Protein AF-A0A743Z937-F1 (afdb_monomer_lite)

Sequence (87 aa):
TKESTEEERRVAFLRMGIDINAWLVSSSLQNADQTRDTGKTSDNIAALWSYEALGKGADMVLSLSGMTPPDSDSEEEGVEADSPEKP

Organism: Salmonella enterica (NCBI:txid28901)

Radius of gyration: 18.05 Å; chains: 1; bounding box: 49×42×38 Å

Foldseek 3Di:
DVVVVVVVVVVVVLLVLLLVLLLLLLVLVCVVPVVDDSVVSSVCCSVPPDSVRSVVSSQVSCVVV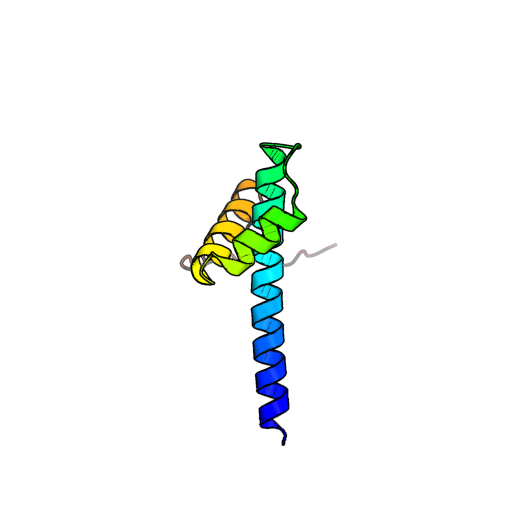VNHPPPPDPPDDDDDPDDDDDD

pLDDT: mean 82.93, std 18.79, range [41.72, 97.94]

Secondary structure (DSSP, 8-state):
--HHHHHHHHHHHHHHHHHHHHHHHHHHHHHH-TTS-HHHHHHHHHHHS-HHHHHHHHHHHHHHTT-PPTTSS--S-----------

Structure (mmCIF, N/CA/C/O backbone):
data_AF-A0A743Z937-F1
#
_entry.id   AF-A0A743Z937-F1
#
loop_
_atom_site.group_PDB
_atom_site.id
_atom_site.type_symbol
_atom_site.label_atom_id
_atom_site.label_alt_id
_atom_site.label_comp_id
_atom_site.label_asym_id
_atom_site.label_entity_id
_atom_site.label_seq_id
_atom_site.pdbx_PDB_ins_code
_atom_site.Cartn_x
_atom_site.Cartn_y
_atom_site.Cartn_z
_atom_site.occupancy
_atom_site.B_iso_or_equiv
_atom_site.auth_seq_id
_atom_site.auth_comp_id
_atom_site.auth_asym_id
_atom_site.auth_atom_id
_atom_site.pdbx_PDB_model_num
ATOM 1 N N . THR A 1 1 ? 19.781 -2.855 -25.593 1.00 57.84 1 THR A N 1
ATOM 2 C CA . THR A 1 1 ? 18.614 -1.938 -25.587 1.00 57.84 1 THR A CA 1
ATOM 3 C C . THR A 1 1 ? 17.274 -2.606 -25.292 1.00 57.84 1 THR A C 1
ATOM 5 O O . THR A 1 1 ? 16.380 -1.881 -24.896 1.00 57.84 1 THR A O 1
ATOM 8 N N . LYS A 1 2 ? 17.099 -3.936 -25.435 1.00 61.16 2 LYS A N 1
ATOM 9 C CA . LYS A 1 2 ? 15.861 -4.639 -25.018 1.00 61.16 2 LYS A CA 1
ATOM 10 C C . LYS A 1 2 ? 15.789 -4.969 -23.515 1.00 61.16 2 LYS A C 1
ATOM 12 O O . LYS A 1 2 ? 14.701 -4.912 -22.964 1.00 61.16 2 LYS A O 1
ATOM 17 N N . GLU A 1 3 ? 16.920 -5.262 -22.866 1.00 60.09 3 GLU A N 1
ATOM 18 C CA . GLU A 1 3 ? 16.965 -5.588 -21.424 1.00 60.09 3 GLU A CA 1
ATOM 19 C C . GLU A 1 3 ? 16.537 -4.425 -20.518 1.00 60.09 3 GLU A C 1
ATOM 21 O O . GLU A 1 3 ? 15.724 -4.636 -19.627 1.00 60.09 3 GLU A O 1
ATOM 26 N N . SER A 1 4 ? 16.980 -3.191 -20.805 1.00 66.31 4 SER A N 1
ATOM 27 C CA . SER A 1 4 ? 16.592 -1.991 -20.031 1.00 66.31 4 SER A CA 1
ATOM 28 C C . SER A 1 4 ? 15.072 -1.857 -19.897 1.00 66.31 4 SER A C 1
ATOM 30 O O . SER A 1 4 ? 14.553 -1.554 -18.831 1.00 66.31 4 SER A O 1
ATOM 32 N N . THR A 1 5 ? 14.333 -2.164 -20.967 1.00 86.81 5 THR A N 1
ATOM 33 C CA . THR A 1 5 ? 12.869 -2.045 -20.986 1.00 86.81 5 THR A CA 1
ATOM 34 C C . THR A 1 5 ? 12.171 -3.159 -20.206 1.00 86.81 5 THR A C 1
ATOM 36 O O . THR A 1 5 ? 11.029 -2.994 -19.782 1.00 86.81 5 THR A O 1
ATOM 39 N N . GLU A 1 6 ? 12.808 -4.319 -20.052 1.00 90.06 6 GLU A N 1
ATOM 40 C CA . GLU A 1 6 ? 12.272 -5.420 -19.254 1.00 90.06 6 GLU A CA 1
ATOM 41 C C . GLU A 1 6 ? 12.489 -5.168 -17.761 1.00 90.06 6 GLU A C 1
ATOM 43 O O . GLU A 1 6 ? 11.566 -5.347 -16.967 1.00 90.06 6 GLU A O 1
ATOM 48 N N . GLU A 1 7 ? 13.671 -4.687 -17.382 1.00 91.56 7 GLU A N 1
ATOM 49 C CA . GLU A 1 7 ? 13.977 -4.286 -16.008 1.00 91.56 7 GLU A CA 1
ATOM 50 C C . GLU A 1 7 ? 13.056 -3.157 -15.537 1.00 91.56 7 GLU A C 1
ATOM 52 O O . GLU A 1 7 ? 12.462 -3.255 -14.465 1.00 91.56 7 GLU A O 1
ATOM 57 N N . GLU A 1 8 ? 12.834 -2.139 -16.370 1.00 92.19 8 GLU A N 1
ATOM 58 C CA . GLU A 1 8 ? 11.881 -1.057 -16.097 1.00 92.19 8 GLU A CA 1
ATOM 59 C C . GLU A 1 8 ? 10.463 -1.585 -15.833 1.00 92.19 8 GLU A C 1
ATOM 61 O O . GLU A 1 8 ? 9.798 -1.147 -14.893 1.00 92.19 8 GLU A O 1
ATOM 66 N N . ARG A 1 9 ? 10.001 -2.571 -16.615 1.00 93.06 9 ARG A N 1
ATOM 67 C CA . ARG A 1 9 ? 8.692 -3.208 -16.395 1.00 93.06 9 ARG A CA 1
ATOM 68 C C . ARG A 1 9 ? 8.649 -3.991 -15.093 1.00 93.06 9 ARG A C 1
ATOM 70 O O . ARG A 1 9 ? 7.646 -3.924 -14.391 1.00 93.06 9 ARG A O 1
ATOM 77 N N . ARG A 1 10 ? 9.716 -4.723 -14.763 1.00 93.50 10 ARG A N 1
ATOM 78 C CA . AR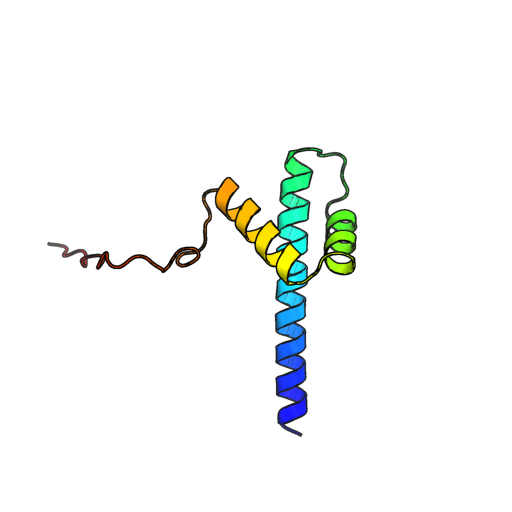G A 1 10 ? 9.815 -5.473 -13.501 1.00 93.50 10 ARG A CA 1
ATOM 79 C C . ARG A 1 10 ? 9.765 -4.524 -12.307 1.00 93.50 10 ARG A C 1
ATOM 81 O O . ARG A 1 10 ? 9.008 -4.767 -11.373 1.00 93.50 10 ARG A O 1
ATOM 88 N N . VAL A 1 11 ? 10.502 -3.417 -12.364 1.00 93.56 11 VAL A N 1
ATOM 89 C CA . VAL A 1 11 ? 10.481 -2.377 -11.326 1.00 93.56 11 VAL A CA 1
ATOM 90 C C . VAL A 1 11 ? 9.093 -1.748 -11.207 1.00 93.56 11 VAL A C 1
ATOM 92 O O . VAL A 1 11 ? 8.585 -1.613 -10.096 1.00 93.56 11 VAL A O 1
ATOM 95 N N . ALA A 1 12 ? 8.448 -1.415 -12.327 1.00 94.19 12 ALA A N 1
ATOM 96 C CA . ALA A 1 12 ? 7.092 -0.869 -12.323 1.00 94.19 12 ALA A CA 1
ATOM 97 C C . ALA A 1 12 ? 6.075 -1.849 -11.716 1.00 94.19 12 ALA A C 1
ATOM 99 O O . ALA A 1 12 ? 5.224 -1.442 -10.929 1.00 94.19 12 ALA A O 1
ATOM 100 N N . PHE A 1 13 ? 6.195 -3.141 -12.026 1.00 92.69 13 PHE A N 1
ATOM 101 C CA . PHE A 1 13 ? 5.330 -4.180 -11.471 1.00 92.69 13 PHE A CA 1
ATOM 102 C C . PHE A 1 13 ? 5.518 -4.337 -9.957 1.00 92.69 13 PHE A C 1
ATOM 104 O O . PHE A 1 13 ? 4.543 -4.367 -9.210 1.00 92.69 13 PHE A O 1
ATOM 111 N N . LEU A 1 14 ? 6.768 -4.364 -9.484 1.00 94.06 14 LEU A N 1
ATOM 112 C CA . LEU A 1 14 ? 7.069 -4.402 -8.051 1.00 94.06 14 LEU A CA 1
ATOM 113 C C . LEU A 1 14 ? 6.524 -3.169 -7.329 1.00 94.06 14 LEU A C 1
ATOM 115 O O . LEU A 1 14 ? 5.944 -3.294 -6.251 1.00 94.06 14 LEU A O 1
ATOM 119 N N . ARG A 1 15 ? 6.669 -1.986 -7.934 1.00 95.38 15 ARG A N 1
ATOM 120 C CA . ARG A 1 15 ? 6.141 -0.746 -7.368 1.00 95.38 15 ARG A CA 1
ATOM 121 C C . ARG A 1 15 ? 4.620 -0.778 -7.266 1.00 95.38 15 ARG A C 1
ATOM 123 O O . ARG A 1 15 ? 4.085 -0.455 -6.214 1.00 95.38 15 ARG A O 1
ATOM 130 N N . MET A 1 16 ? 3.952 -1.245 -8.315 1.00 96.25 16 MET A N 1
ATOM 131 C CA . MET A 1 16 ? 2.504 -1.419 -8.322 1.00 96.25 16 MET A CA 1
ATOM 132 C C . MET A 1 16 ? 2.044 -2.372 -7.208 1.00 96.25 16 MET A C 1
ATOM 134 O O . MET A 1 16 ? 1.083 -2.061 -6.513 1.00 96.25 16 MET A O 1
ATOM 138 N N . GLY A 1 17 ? 2.750 -3.484 -6.977 1.00 95.56 17 GLY A N 1
ATOM 139 C CA . GLY A 1 17 ? 2.449 -4.395 -5.866 1.00 95.56 17 GLY A CA 1
ATOM 140 C C . GLY A 1 17 ? 2.606 -3.747 -4.485 1.00 95.56 17 GLY A C 1
ATOM 141 O O . GLY A 1 17 ? 1.758 -3.939 -3.616 1.00 95.56 17 GLY A O 1
ATOM 142 N N . ILE A 1 18 ? 3.650 -2.935 -4.291 1.00 97.75 18 ILE A N 1
ATOM 143 C CA . ILE A 1 18 ? 3.852 -2.163 -3.052 1.00 97.75 18 ILE A CA 1
ATOM 144 C C . ILE A 1 18 ? 2.693 -1.192 -2.827 1.00 97.75 18 ILE A C 1
ATOM 146 O O . ILE A 1 18 ? 2.112 -1.176 -1.741 1.00 97.75 18 ILE A O 1
ATOM 150 N N . ASP A 1 19 ? 2.348 -0.410 -3.851 1.00 97.31 19 ASP A N 1
ATOM 151 C CA . ASP A 1 19 ? 1.322 0.627 -3.754 1.00 97.31 19 ASP A CA 1
ATOM 152 C C . ASP A 1 19 ? -0.066 0.007 -3.481 1.00 97.31 19 ASP A C 1
ATOM 154 O O . ASP A 1 19 ? -0.803 0.499 -2.625 1.00 97.31 19 ASP A O 1
ATOM 158 N N . ILE A 1 20 ? -0.398 -1.118 -4.131 1.00 96.69 20 ILE A N 1
ATOM 159 C CA . ILE A 1 20 ? -1.653 -1.858 -3.903 1.00 96.69 20 ILE A CA 1
ATOM 160 C C . ILE A 1 20 ? -1.725 -2.399 -2.472 1.00 96.69 20 ILE A C 1
ATOM 162 O O . ILE A 1 20 ? -2.716 -2.166 -1.776 1.00 96.69 20 ILE A O 1
ATOM 166 N N . ASN A 1 21 ? -0.684 -3.099 -2.013 1.00 97.38 21 ASN A N 1
ATOM 167 C CA . ASN A 1 21 ? -0.689 -3.722 -0.690 1.00 97.38 21 ASN A CA 1
ATOM 168 C C . ASN A 1 21 ? -0.742 -2.668 0.424 1.00 97.38 21 ASN A C 1
ATOM 170 O O . ASN A 1 21 ? -1.489 -2.821 1.392 1.00 97.38 21 ASN A O 1
ATOM 174 N N . ALA A 1 22 ? -0.005 -1.565 0.274 1.00 97.94 22 ALA A N 1
ATOM 175 C CA . ALA A 1 22 ? -0.030 -0.460 1.227 1.00 97.94 22 ALA A CA 1
ATOM 176 C C . ALA A 1 22 ? -1.409 0.214 1.291 1.00 97.94 22 ALA A C 1
ATOM 178 O O . ALA A 1 22 ? -1.918 0.476 2.387 1.00 97.94 22 ALA A O 1
ATOM 179 N N . TRP A 1 23 ? -2.040 0.437 0.135 1.00 96.81 23 TRP A N 1
ATOM 180 C CA . TRP A 1 23 ? -3.381 1.011 0.062 1.00 96.81 23 TRP A CA 1
ATOM 181 C C . TRP A 1 23 ? -4.424 0.107 0.721 1.00 96.81 23 TRP A C 1
ATOM 183 O O . TRP A 1 23 ? -5.272 0.594 1.475 1.00 96.81 23 TRP A O 1
ATOM 193 N N . LEU A 1 24 ? -4.340 -1.205 0.490 1.00 96.12 24 LEU A N 1
ATOM 194 C CA . LEU A 1 24 ? -5.267 -2.180 1.058 1.00 96.12 24 LEU A CA 1
ATOM 195 C C . LEU A 1 24 ? -5.181 -2.216 2.591 1.00 96.12 24 LEU A C 1
ATOM 197 O O . LEU A 1 24 ? -6.201 -2.088 3.273 1.00 96.12 24 LEU A O 1
ATOM 201 N N . VAL A 1 25 ? -3.966 -2.312 3.143 1.00 96.12 25 VAL A N 1
ATOM 202 C CA . VAL A 1 25 ? -3.741 -2.288 4.600 1.00 96.12 25 VAL A CA 1
ATOM 203 C C . VAL A 1 25 ? -4.213 -0.966 5.201 1.00 96.12 25 VAL A C 1
ATOM 205 O O . VAL A 1 25 ? -4.933 -0.961 6.200 1.00 96.12 25 VAL A O 1
ATOM 208 N N . SER A 1 26 ? -3.867 0.159 4.575 1.00 96.31 26 SER A N 1
ATOM 209 C CA . SER A 1 26 ? -4.301 1.489 5.012 1.00 96.31 26 SER A CA 1
ATOM 210 C C . SER A 1 26 ? -5.829 1.614 5.060 1.00 96.31 26 SER A C 1
ATOM 212 O O . SER A 1 26 ? -6.390 2.070 6.059 1.00 96.31 26 SER A O 1
ATOM 214 N N . SER A 1 27 ? -6.515 1.136 4.022 1.00 94.38 27 SER A N 1
ATOM 215 C CA . SER A 1 27 ? -7.977 1.184 3.926 1.00 94.38 27 SER A CA 1
ATOM 216 C C . SER A 1 27 ? -8.651 0.297 4.977 1.00 94.38 27 SER A C 1
ATOM 218 O O . SER A 1 27 ? -9.624 0.713 5.604 1.00 94.38 27 SER A O 1
ATOM 220 N N . SER A 1 28 ? -8.095 -0.884 5.263 1.00 94.38 28 SER A N 1
ATOM 221 C CA . SER A 1 28 ? -8.581 -1.725 6.363 1.00 94.38 28 SER A CA 1
ATOM 222 C C . SER A 1 28 ? -8.423 -1.050 7.728 1.00 94.38 28 SER A C 1
ATOM 224 O O . SER A 1 28 ? -9.286 -1.208 8.589 1.00 94.38 28 SER A O 1
ATOM 226 N N . LEU A 1 29 ? -7.343 -0.293 7.949 1.00 92.12 29 LEU A N 1
ATOM 227 C CA . LEU A 1 29 ? -7.133 0.451 9.197 1.00 92.12 29 LEU A CA 1
ATOM 228 C C . LEU A 1 29 ? -8.101 1.632 9.342 1.00 92.12 29 LEU A C 1
ATOM 230 O O . LEU A 1 29 ? -8.477 1.971 10.464 1.00 92.12 29 LEU A O 1
ATOM 234 N N . GLN A 1 30 ? -8.537 2.236 8.235 1.00 91.69 30 GLN A N 1
ATOM 235 C CA . GLN A 1 30 ? -9.541 3.301 8.255 1.00 91.69 30 GLN A CA 1
ATOM 236 C C . GLN A 1 30 ? -10.902 2.807 8.769 1.00 91.69 30 GLN A C 1
ATOM 238 O O . GLN A 1 30 ? -11.616 3.561 9.428 1.00 91.69 30 GLN A O 1
ATOM 243 N N . ASN A 1 31 ? -11.251 1.535 8.545 1.00 85.56 31 ASN A N 1
ATOM 244 C CA . ASN A 1 31 ? -12.471 0.956 9.120 1.00 85.56 31 ASN A CA 1
ATOM 245 C C . ASN A 1 31 ? -12.461 0.976 10.658 1.00 85.56 31 ASN A C 1
ATOM 247 O O . ASN A 1 31 ? -13.522 1.074 11.270 1.00 85.56 31 ASN A O 1
ATOM 251 N N . ALA A 1 32 ? -11.280 0.903 11.283 1.00 82.81 32 ALA A N 1
ATOM 252 C CA . ALA A 1 32 ? -11.129 0.996 12.734 1.00 82.81 32 ALA A CA 1
ATOM 253 C C . ALA A 1 32 ? -11.095 2.451 13.242 1.00 82.81 32 ALA A C 1
ATOM 255 O O . ALA A 1 32 ? -11.499 2.711 14.374 1.00 82.81 32 ALA A O 1
ATOM 256 N N . ASP A 1 33 ? -10.628 3.396 12.419 1.00 86.56 33 ASP A N 1
ATOM 257 C CA . ASP A 1 33 ? -10.575 4.825 12.736 1.00 86.56 33 ASP A CA 1
ATOM 258 C C . ASP A 1 33 ? -10.779 5.683 11.476 1.00 86.56 33 ASP A C 1
ATOM 260 O O . ASP A 1 33 ? -9.857 5.918 10.688 1.00 86.56 33 ASP A O 1
ATOM 264 N N . GLN A 1 34 ? -12.000 6.201 11.320 1.00 85.56 34 GLN A N 1
ATOM 265 C CA . GLN A 1 34 ? -12.404 7.006 10.164 1.00 85.56 34 GLN A CA 1
ATOM 266 C C . GLN A 1 34 ? -11.736 8.386 10.112 1.00 85.56 34 GLN A C 1
ATOM 268 O O . GLN A 1 34 ? -11.820 9.063 9.088 1.00 85.56 34 GLN A O 1
ATOM 273 N N . THR A 1 35 ? -11.075 8.822 11.188 1.00 89.62 35 THR A N 1
ATOM 274 C CA . THR A 1 35 ? -10.368 10.110 11.217 1.00 89.62 35 THR A CA 1
ATOM 275 C C . THR A 1 35 ? -8.998 10.046 10.541 1.00 89.62 35 THR A C 1
ATOM 277 O O . THR A 1 35 ? -8.387 11.085 10.279 1.00 89.62 35 THR A O 1
ATOM 280 N N . ARG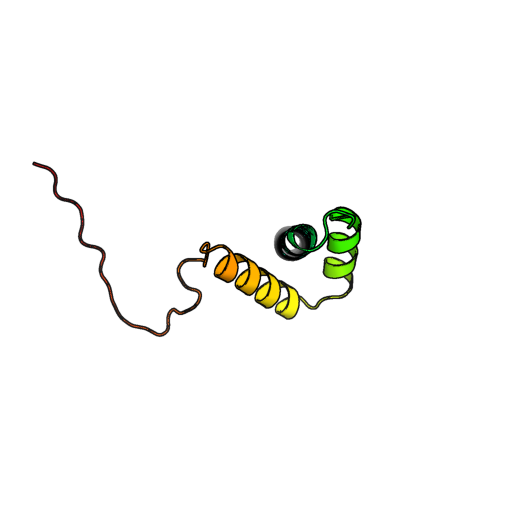 A 1 36 ? -8.513 8.838 10.220 1.00 88.06 36 ARG A N 1
ATOM 281 C CA . ARG A 1 36 ? -7.219 8.637 9.566 1.00 88.06 36 ARG A CA 1
ATOM 282 C C . ARG A 1 36 ? -7.251 9.059 8.104 1.00 88.06 36 ARG A C 1
ATOM 284 O O . ARG A 1 36 ? -8.143 8.710 7.338 1.00 88.06 36 ARG A O 1
ATOM 291 N N . ASP A 1 37 ? -6.186 9.747 7.710 1.00 92.19 37 ASP A N 1
ATOM 292 C CA . ASP A 1 37 ? -5.871 10.022 6.314 1.00 92.19 37 ASP A CA 1
ATOM 293 C C . ASP A 1 37 ? -5.285 8.753 5.673 1.00 92.19 37 ASP A C 1
ATOM 295 O O . ASP A 1 37 ? -4.133 8.375 5.928 1.00 92.19 37 ASP A O 1
ATOM 299 N N . THR A 1 38 ? -6.107 8.067 4.877 1.00 91.25 38 THR A N 1
ATOM 300 C CA . THR A 1 38 ? -5.757 6.816 4.187 1.00 91.25 38 THR A CA 1
ATOM 301 C C . THR A 1 38 ? -4.602 7.005 3.211 1.00 91.25 38 THR A C 1
ATOM 303 O O . THR A 1 38 ? -3.767 6.111 3.091 1.00 91.25 38 THR A O 1
ATOM 306 N N . GLY A 1 39 ? -4.503 8.171 2.562 1.00 92.94 39 GLY A N 1
ATOM 307 C CA . GLY A 1 39 ? -3.412 8.488 1.639 1.00 92.94 39 GLY A CA 1
ATOM 308 C C . GLY A 1 39 ? -2.084 8.576 2.381 1.00 92.94 39 GLY A C 1
ATOM 309 O O . GLY A 1 39 ? -1.172 7.800 2.111 1.00 92.94 39 GLY A O 1
ATOM 310 N N . LYS A 1 40 ? -2.016 9.413 3.423 1.00 95.19 40 LYS A N 1
ATOM 311 C CA . LYS A 1 40 ? -0.801 9.533 4.252 1.00 95.19 40 LYS A CA 1
ATOM 312 C C . LYS A 1 40 ? -0.420 8.228 4.936 1.00 95.19 40 LYS A C 1
ATOM 314 O O . LYS A 1 40 ? 0.760 7.924 5.084 1.00 95.19 40 LYS A O 1
ATOM 319 N N . THR A 1 41 ? -1.406 7.463 5.399 1.00 95.31 41 THR A N 1
ATOM 320 C CA . THR A 1 41 ? -1.150 6.158 6.017 1.00 95.31 41 THR A CA 1
ATOM 321 C C . THR A 1 41 ? -0.583 5.176 4.990 1.00 95.31 41 THR A C 1
ATOM 323 O O . THR A 1 41 ? 0.389 4.492 5.299 1.00 95.31 41 THR A O 1
ATOM 326 N N . SER A 1 42 ? -1.130 5.153 3.771 1.00 96.94 42 SER A N 1
ATOM 327 C CA . SER A 1 42 ? -0.639 4.319 2.671 1.00 96.94 42 SER A CA 1
ATOM 328 C C . SER A 1 42 ? 0.793 4.690 2.288 1.00 96.94 42 SER A C 1
ATOM 330 O O . SER A 1 42 ? 1.647 3.811 2.230 1.00 96.94 42 SER A O 1
ATOM 332 N N . ASP A 1 43 ? 1.087 5.982 2.120 1.00 97.56 43 ASP A N 1
ATOM 333 C CA . ASP A 1 43 ? 2.432 6.468 1.781 1.00 97.56 43 ASP A CA 1
ATOM 334 C C . ASP A 1 43 ? 3.464 6.070 2.847 1.00 97.56 43 ASP A C 1
ATOM 336 O O . ASP A 1 43 ? 4.556 5.597 2.528 1.00 97.56 43 ASP A O 1
ATOM 340 N N . ASN A 1 44 ? 3.103 6.203 4.128 1.00 97.06 44 ASN A N 1
ATOM 341 C CA . ASN A 1 44 ? 3.965 5.801 5.238 1.00 97.06 44 ASN A CA 1
ATOM 342 C C . ASN A 1 44 ? 4.202 4.285 5.266 1.00 97.06 44 ASN A C 1
ATOM 344 O O . ASN A 1 44 ? 5.329 3.850 5.492 1.00 97.06 44 ASN A O 1
ATOM 348 N N . ILE A 1 45 ? 3.162 3.478 5.038 1.00 97.25 45 ILE A N 1
ATOM 349 C CA . ILE A 1 45 ? 3.280 2.016 4.990 1.00 97.25 45 ILE A CA 1
ATOM 350 C C . ILE A 1 45 ? 4.173 1.598 3.814 1.00 97.25 45 ILE A C 1
ATOM 352 O O . ILE A 1 45 ? 5.122 0.846 4.022 1.00 97.25 45 ILE A O 1
ATOM 356 N N . ALA A 1 46 ? 3.950 2.143 2.615 1.00 97.38 46 ALA A N 1
ATOM 357 C CA . ALA A 1 46 ? 4.757 1.858 1.428 1.00 97.38 46 ALA A CA 1
ATOM 358 C C . ALA A 1 46 ? 6.241 2.233 1.601 1.00 97.38 46 ALA A C 1
ATOM 360 O O . ALA A 1 46 ? 7.113 1.580 1.030 1.00 97.38 46 ALA A O 1
ATOM 361 N N . ALA A 1 47 ? 6.537 3.281 2.377 1.00 97.12 47 ALA A N 1
ATOM 362 C CA . ALA A 1 47 ? 7.903 3.737 2.627 1.00 97.12 47 ALA A CA 1
ATOM 363 C C . ALA A 1 47 ? 8.628 2.963 3.743 1.00 97.12 47 ALA A C 1
ATOM 365 O O . ALA A 1 47 ? 9.854 2.851 3.703 1.00 97.12 47 ALA A O 1
ATOM 366 N N . LEU A 1 48 ? 7.902 2.476 4.755 1.00 97.44 48 LEU A N 1
ATOM 367 C CA . LEU A 1 48 ? 8.495 1.904 5.972 1.00 97.44 48 LEU A CA 1
ATOM 368 C C . LEU A 1 48 ? 8.464 0.376 6.018 1.00 97.44 48 LEU A C 1
ATOM 370 O O . LEU A 1 48 ? 9.276 -0.224 6.721 1.00 97.44 48 LEU A O 1
ATOM 374 N N . TRP A 1 49 ? 7.511 -0.261 5.340 1.00 97.75 49 TRP A N 1
ATOM 375 C CA . TRP A 1 49 ? 7.339 -1.708 5.415 1.00 97.75 49 TRP A CA 1
ATOM 376 C C . TRP A 1 49 ? 8.174 -2.416 4.353 1.00 97.75 49 TRP A C 1
ATOM 378 O O . TRP A 1 49 ? 8.338 -1.939 3.231 1.00 97.75 49 TRP A O 1
ATOM 388 N N . SER A 1 50 ? 8.697 -3.591 4.707 1.00 97.06 50 SER A N 1
ATOM 389 C CA . SER A 1 50 ? 9.328 -4.469 3.726 1.00 97.06 50 SER A CA 1
ATOM 390 C C . SER A 1 50 ? 8.282 -5.037 2.763 1.00 97.06 50 SER A C 1
ATOM 392 O O . SER A 1 50 ? 7.101 -5.146 3.097 1.00 97.06 50 SER A O 1
ATOM 394 N N . TYR A 1 51 ? 8.729 -5.465 1.580 1.00 94.25 51 TYR A N 1
ATOM 395 C CA . TYR A 1 51 ? 7.863 -6.131 0.601 1.00 94.25 51 TYR A CA 1
ATOM 396 C C . TYR A 1 51 ? 7.135 -7.350 1.197 1.00 94.25 51 TYR A C 1
ATOM 398 O O . TYR A 1 51 ? 5.942 -7.538 0.977 1.00 94.25 51 TYR A O 1
ATOM 406 N N . GLU A 1 52 ? 7.829 -8.134 2.025 1.00 95.56 52 GLU A N 1
ATOM 407 C CA . GLU A 1 52 ? 7.249 -9.283 2.729 1.00 95.56 52 GLU A CA 1
ATOM 408 C C . GLU A 1 52 ? 6.167 -8.869 3.739 1.00 95.56 52 GLU A C 1
ATOM 410 O O . GLU A 1 52 ? 5.107 -9.491 3.804 1.00 95.56 52 GLU A O 1
ATOM 415 N N . ALA A 1 53 ? 6.405 -7.806 4.516 1.00 97.38 53 ALA A N 1
ATOM 416 C CA . ALA A 1 53 ? 5.429 -7.304 5.481 1.00 97.38 53 ALA A CA 1
ATOM 417 C C . ALA A 1 53 ? 4.173 -6.754 4.787 1.00 97.38 53 ALA A C 1
ATOM 419 O O . ALA A 1 53 ? 3.063 -6.956 5.278 1.00 97.38 53 ALA A O 1
ATOM 420 N N . LEU A 1 54 ? 4.341 -6.104 3.630 1.00 97.44 54 LEU A N 1
ATOM 421 C CA . LEU A 1 54 ? 3.235 -5.657 2.782 1.00 97.44 54 LEU A CA 1
ATOM 422 C C . LEU A 1 54 ? 2.398 -6.837 2.280 1.00 97.44 54 LEU A C 1
ATOM 424 O O . LEU A 1 54 ? 1.176 -6.771 2.364 1.00 97.44 54 LEU A O 1
ATOM 428 N N . GLY A 1 55 ? 3.044 -7.908 1.805 1.00 95.62 55 GLY A N 1
ATOM 429 C CA . GLY A 1 55 ? 2.364 -9.141 1.391 1.00 95.62 55 GLY A CA 1
ATOM 430 C C . GLY A 1 55 ? 1.538 -9.746 2.525 1.00 95.62 55 GLY A C 1
ATOM 431 O O . GLY A 1 55 ? 0.320 -9.821 2.424 1.00 95.62 55 GLY A O 1
ATOM 432 N N . LYS A 1 56 ? 2.173 -10.032 3.669 1.00 96.44 56 LYS A N 1
ATOM 433 C CA . LYS A 1 56 ? 1.495 -10.599 4.851 1.00 96.44 56 LYS A CA 1
ATOM 434 C C . LYS A 1 56 ? 0.338 -9.734 5.355 1.00 96.44 56 LYS A C 1
ATOM 436 O O . LYS A 1 56 ? -0.689 -10.252 5.787 1.00 96.44 56 LYS A O 1
ATOM 441 N N . GLY A 1 57 ? 0.507 -8.411 5.331 1.00 96.25 57 GLY A N 1
ATOM 442 C CA . GLY A 1 57 ? -0.545 -7.472 5.707 1.00 96.25 57 GLY A CA 1
ATOM 443 C C . GLY A 1 57 ? -1.738 -7.533 4.754 1.00 96.25 57 GLY A C 1
ATOM 444 O O . GLY A 1 57 ? -2.876 -7.608 5.213 1.00 96.25 57 GLY A O 1
ATOM 445 N N . ALA A 1 58 ? -1.483 -7.536 3.444 1.00 95.81 58 ALA A N 1
ATOM 446 C CA . ALA A 1 58 ? -2.521 -7.666 2.427 1.00 95.81 58 ALA A CA 1
ATOM 447 C C . ALA A 1 58 ? -3.264 -9.006 2.544 1.00 95.81 58 ALA A C 1
ATOM 449 O O . ALA A 1 58 ? -4.493 -9.004 2.593 1.00 95.81 58 ALA A O 1
ATOM 450 N N . ASP A 1 59 ? -2.544 -10.119 2.701 1.00 95.38 59 ASP A N 1
ATOM 451 C CA . ASP A 1 59 ? -3.128 -11.456 2.870 1.00 95.38 59 ASP A CA 1
ATOM 452 C C . ASP A 1 59 ? -4.049 -11.524 4.093 1.00 95.38 59 ASP A C 1
ATOM 454 O O . ASP A 1 59 ? -5.150 -12.076 4.032 1.00 95.38 59 ASP A O 1
ATOM 458 N N . MET A 1 60 ? -3.645 -10.897 5.203 1.00 94.44 60 MET A N 1
ATOM 459 C CA . MET A 1 60 ? -4.474 -10.805 6.403 1.00 94.44 60 MET A CA 1
ATOM 460 C C . MET A 1 60 ? -5.749 -9.994 6.152 1.00 94.44 60 MET A C 1
ATOM 462 O O . MET A 1 60 ? -6.830 -10.423 6.551 1.00 94.44 60 MET A O 1
ATOM 466 N N . VAL A 1 61 ? -5.652 -8.845 5.474 1.00 95.06 61 VAL A N 1
ATOM 467 C CA . VAL A 1 61 ? -6.828 -8.027 5.133 1.00 95.06 61 VAL A CA 1
ATOM 468 C C . VAL A 1 61 ? -7.791 -8.796 4.230 1.00 95.06 61 VAL A C 1
ATOM 470 O O . VAL A 1 61 ? -8.999 -8.780 4.473 1.00 95.06 61 VAL A O 1
ATOM 473 N N . LEU A 1 62 ? -7.275 -9.497 3.220 1.00 94.12 62 LEU A N 1
ATOM 474 C CA . LEU A 1 62 ? -8.078 -10.321 2.318 1.00 94.12 62 LEU A CA 1
ATOM 475 C C . LEU A 1 62 ? -8.768 -11.462 3.068 1.00 94.12 62 LEU A C 1
ATOM 477 O O . LEU A 1 62 ? -9.977 -11.638 2.922 1.00 94.12 62 LEU A O 1
ATOM 481 N N . SER A 1 63 ? -8.036 -12.160 3.938 1.00 93.56 63 SER A N 1
ATOM 482 C CA . SER A 1 63 ? -8.570 -13.243 4.772 1.00 93.56 63 SER A CA 1
ATOM 483 C C . SER A 1 63 ? -9.697 -12.758 5.687 1.00 93.56 63 SER A C 1
ATOM 485 O O . SER A 1 63 ? -10.766 -13.362 5.736 1.00 93.56 63 SER A O 1
ATOM 487 N N . LEU A 1 64 ? -9.506 -11.618 6.363 1.00 91.38 64 LEU A N 1
ATOM 488 C CA . LEU A 1 64 ? -10.533 -10.999 7.213 1.00 91.38 64 LEU A CA 1
ATOM 489 C C . LEU A 1 64 ? -11.756 -10.518 6.418 1.00 91.38 64 LEU A C 1
ATOM 491 O O . LEU A 1 64 ? -12.848 -10.420 6.973 1.00 91.38 64 LEU A O 1
ATOM 495 N N . SER A 1 65 ? -11.578 -10.232 5.127 1.00 90.69 65 SER A N 1
ATOM 496 C CA . SER A 1 65 ? -12.643 -9.791 4.221 1.00 90.69 65 SER A CA 1
ATOM 497 C C . SER A 1 65 ? -13.366 -10.951 3.523 1.00 90.69 65 SER A C 1
ATOM 499 O O . SER A 1 65 ? -14.300 -10.706 2.762 1.00 90.69 65 SER A O 1
ATOM 501 N N . GLY A 1 66 ? -12.940 -12.203 3.738 1.00 92.38 66 GLY A N 1
ATOM 502 C CA . GLY A 1 66 ? -13.443 -13.366 2.999 1.00 92.38 66 GLY A CA 1
ATOM 503 C C . GLY A 1 66 ? -13.055 -13.365 1.513 1.00 92.38 66 GLY A C 1
ATOM 504 O O . GLY A 1 66 ? -13.712 -14.021 0.711 1.00 92.38 66 GLY A O 1
ATOM 505 N N . MET A 1 67 ? -12.016 -12.610 1.144 1.00 90.94 67 MET A N 1
ATOM 506 C CA . MET A 1 67 ? -11.494 -12.459 -0.220 1.00 90.94 67 MET A CA 1
ATOM 507 C C . MET A 1 67 ? -10.123 -13.125 -0.379 1.00 90.94 67 MET A C 1
ATOM 509 O O . MET A 1 67 ? -9.269 -12.613 -1.104 1.00 90.94 67 MET A O 1
ATOM 513 N N . THR A 1 68 ? -9.878 -14.229 0.328 1.00 82.00 68 THR A N 1
ATOM 514 C CA . THR A 1 68 ? -8.618 -14.969 0.212 1.00 82.00 68 THR A CA 1
ATOM 515 C C . THR A 1 68 ? -8.372 -15.325 -1.257 1.00 82.00 68 THR A C 1
ATOM 517 O O . THR A 1 68 ? -9.275 -15.875 -1.899 1.00 82.00 68 THR A O 1
ATOM 520 N N . PRO A 1 69 ? -7.196 -14.994 -1.819 1.00 68.12 69 PRO A N 1
ATOM 521 C CA . PRO A 1 69 ? -6.857 -15.405 -3.168 1.00 68.12 69 PRO A CA 1
ATOM 522 C C . PRO A 1 69 ? -6.957 -16.931 -3.286 1.00 68.12 69 PRO A C 1
ATOM 524 O O . PRO A 1 69 ? -6.549 -17.636 -2.357 1.00 68.12 69 PRO A O 1
ATOM 527 N N . PRO A 1 70 ? -7.480 -17.466 -4.401 1.00 63.44 70 PRO A N 1
ATOM 528 C CA . PRO A 1 70 ? -7.283 -18.877 -4.693 1.00 63.44 70 PRO A CA 1
ATOM 529 C C . PRO A 1 70 ? -5.766 -19.133 -4.733 1.00 63.44 70 PRO A C 1
ATOM 531 O O . PRO A 1 70 ? -5.046 -18.386 -5.393 1.00 63.44 70 PRO A O 1
ATOM 534 N N . ASP A 1 71 ? -5.307 -20.139 -3.983 1.00 57.66 71 ASP A N 1
ATOM 535 C CA . ASP A 1 71 ? -3.907 -20.591 -3.850 1.00 57.66 71 ASP A CA 1
ATOM 536 C C . ASP A 1 71 ? -2.983 -19.884 -2.832 1.00 57.66 71 ASP A C 1
ATOM 538 O O . ASP A 1 71 ? -1.764 -19.891 -3.003 1.00 57.66 71 ASP A O 1
ATOM 542 N N . SER A 1 72 ? -3.497 -19.344 -1.721 1.00 54.59 72 SER A N 1
ATOM 543 C CA . SER A 1 72 ? -2.624 -19.008 -0.571 1.00 54.59 72 SER A CA 1
ATOM 544 C C . SER A 1 72 ? -2.236 -20.220 0.302 1.00 54.59 72 SER A C 1
ATOM 546 O O . SER A 1 72 ? -1.262 -20.118 1.040 1.00 54.59 72 SER A O 1
ATOM 548 N N . ASP A 1 73 ? -2.935 -21.358 0.170 1.00 48.53 73 ASP A N 1
ATOM 549 C CA . ASP A 1 73 ? -2.736 -22.599 0.950 1.00 48.53 73 ASP A CA 1
ATOM 550 C C . ASP A 1 73 ? -2.652 -23.859 0.055 1.00 48.53 73 ASP A C 1
ATOM 552 O O . ASP A 1 73 ? -3.146 -24.928 0.408 1.00 48.53 73 ASP A O 1
ATOM 556 N N . SER A 1 74 ? -2.035 -23.781 -1.127 1.00 45.78 74 SER A N 1
ATOM 557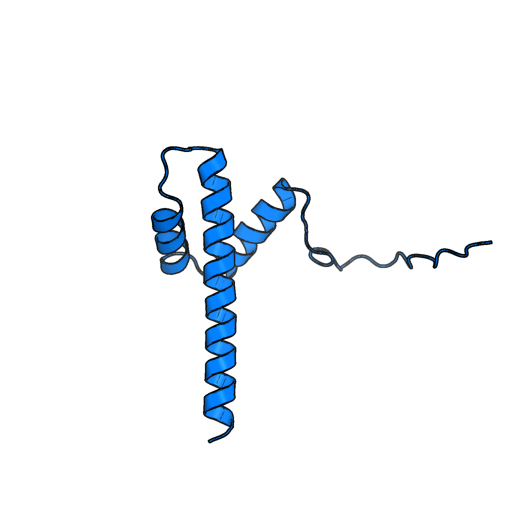 C CA . SER A 1 74 ? -1.881 -24.967 -1.990 1.00 45.78 74 SER A CA 1
ATOM 558 C C . SER A 1 74 ? -0.670 -25.824 -1.584 1.00 45.78 74 SER A C 1
ATOM 560 O O . SER A 1 74 ? 0.267 -26.026 -2.352 1.00 45.78 74 SER A O 1
ATOM 562 N N . GLU A 1 75 ? -0.734 -26.349 -0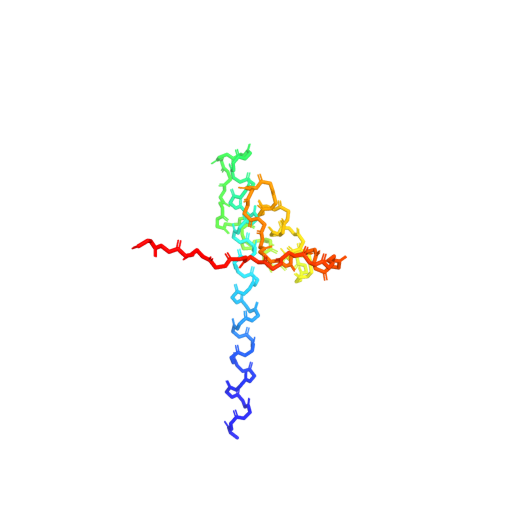.357 1.00 52.38 75 GLU A N 1
ATOM 563 C CA . GLU A 1 75 ? -0.222 -27.672 0.025 1.00 52.38 75 GLU A CA 1
ATOM 564 C C . GLU A 1 75 ? -1.393 -28.552 0.506 1.00 52.38 75 GLU A C 1
ATOM 566 O O . GLU A 1 75 ? -1.334 -29.150 1.574 1.00 52.38 75 GLU A O 1
ATOM 571 N N . GLU A 1 76 ? -2.485 -28.647 -0.256 1.00 43.75 76 GLU A N 1
ATOM 572 C CA . GLU A 1 76 ? -3.433 -29.750 -0.074 1.00 43.75 76 GLU A CA 1
ATOM 573 C C . GLU A 1 76 ? -4.025 -30.193 -1.417 1.00 43.75 76 GLU A C 1
ATOM 575 O O . GLU A 1 76 ? -4.537 -29.406 -2.213 1.00 43.75 76 GLU A O 1
ATOM 580 N N . GLU A 1 77 ? -3.864 -31.486 -1.690 1.00 49.12 77 GLU A N 1
ATOM 581 C CA . GLU A 1 77 ? -4.362 -32.172 -2.870 1.00 49.12 77 GLU A CA 1
ATOM 582 C C . GLU A 1 77 ? -5.895 -32.109 -2.955 1.00 49.12 77 GLU A C 1
ATOM 584 O O . GLU A 1 77 ? -6.598 -32.513 -2.035 1.00 49.12 77 GLU A O 1
ATOM 589 N N . GLY A 1 78 ? -6.395 -31.728 -4.133 1.00 48.69 78 GLY A N 1
ATOM 590 C CA . GLY A 1 78 ? -7.652 -32.233 -4.679 1.00 48.69 78 GLY A CA 1
ATOM 591 C C . GLY A 1 78 ? -8.938 -31.529 -4.248 1.00 48.69 78 GLY A C 1
ATOM 592 O O . GLY A 1 78 ? -9.515 -31.862 -3.225 1.00 48.69 78 GLY A O 1
ATOM 593 N N . VAL A 1 79 ? -9.517 -30.752 -5.168 1.00 41.72 79 VAL A N 1
ATOM 594 C CA . VAL A 1 79 ? -10.866 -31.063 -5.666 1.00 41.72 79 VAL A CA 1
ATOM 595 C C . VAL A 1 79 ? -10.978 -30.602 -7.119 1.00 41.72 79 VAL A C 1
ATOM 597 O O . VAL A 1 79 ? -10.956 -29.413 -7.426 1.00 41.72 79 VAL A O 1
ATOM 600 N N . GLU A 1 80 ? -11.076 -31.571 -8.024 1.00 47.19 80 GLU A N 1
ATOM 601 C CA . GLU A 1 80 ? -11.500 -31.377 -9.406 1.00 47.19 80 GLU A CA 1
ATOM 602 C C . GLU A 1 80 ? -12.943 -30.846 -9.381 1.00 47.19 80 GLU A C 1
ATOM 604 O O . GLU A 1 80 ? -13.867 -31.538 -8.952 1.00 47.19 80 GLU A O 1
ATOM 609 N N . ALA A 1 81 ? -13.133 -29.579 -9.754 1.00 45.06 81 ALA A N 1
ATOM 610 C CA . ALA A 1 81 ? -14.461 -29.002 -9.902 1.00 45.06 81 ALA A CA 1
ATOM 611 C C . ALA A 1 81 ? -15.079 -29.526 -11.205 1.00 45.06 81 ALA A C 1
ATOM 613 O O . ALA A 1 81 ? -14.792 -29.036 -12.298 1.00 45.06 81 ALA A O 1
ATOM 614 N N . ASP A 1 82 ? -15.893 -30.565 -11.038 1.00 46.31 82 ASP A N 1
ATOM 615 C CA . ASP A 1 82 ? -16.755 -31.190 -12.034 1.00 46.31 82 ASP A CA 1
ATOM 616 C C . ASP A 1 82 ? -17.533 -30.149 -12.863 1.00 46.31 82 ASP A C 1
ATOM 618 O O . ASP A 1 82 ? -18.074 -29.163 -12.349 1.00 46.31 82 ASP A O 1
ATOM 622 N N . SER A 1 83 ? -17.543 -30.360 -14.178 1.00 49.88 83 SER A N 1
ATOM 623 C CA . SER A 1 83 ? -18.169 -29.472 -15.159 1.00 49.88 83 SER A CA 1
ATOM 624 C C . SER A 1 83 ? -19.694 -29.500 -15.027 1.00 49.88 83 SER A C 1
ATOM 626 O O . SER A 1 83 ? -20.269 -30.581 -14.941 1.00 49.88 83 SER A O 1
ATOM 628 N N . PRO A 1 84 ? -20.404 -28.358 -15.101 1.00 57.12 84 PRO A N 1
ATOM 629 C CA . PRO A 1 84 ? -21.857 -28.391 -15.097 1.00 57.12 84 PRO A CA 1
ATOM 630 C C . PRO A 1 84 ? -22.374 -28.849 -16.468 1.00 57.12 84 PRO A C 1
ATOM 632 O O . PRO A 1 84 ? -22.425 -28.067 -17.421 1.00 57.12 84 PRO A O 1
ATOM 635 N N . GLU A 1 85 ? -22.802 -30.109 -16.560 1.00 49.12 85 GLU A N 1
ATOM 636 C CA . GLU A 1 85 ? -23.754 -30.540 -17.585 1.00 49.12 85 GLU A CA 1
ATOM 637 C C . GLU A 1 85 ? -25.052 -29.727 -17.446 1.00 49.12 85 GLU A C 1
ATOM 639 O O . GLU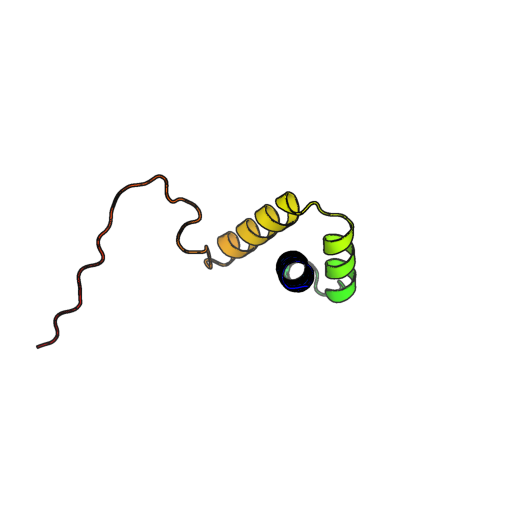 A 1 85 ? -25.575 -29.514 -16.347 1.00 49.12 85 GLU A O 1
ATOM 644 N N . LYS A 1 86 ? -25.596 -29.265 -18.575 1.00 44.16 86 LYS A N 1
ATOM 645 C CA . LYS A 1 86 ? -26.957 -28.723 -18.647 1.00 44.16 86 LYS A CA 1
ATOM 646 C C . LYS A 1 86 ? -27.763 -29.456 -19.729 1.00 44.16 86 LYS A C 1
ATOM 648 O O . LYS A 1 86 ? -27.161 -29.918 -20.695 1.00 44.16 86 LYS A O 1
ATOM 653 N N . PRO A 1 87 ? -29.091 -29.556 -19.532 1.00 54.12 87 PRO A N 1
ATOM 654 C CA . PRO A 1 87 ? -29.964 -30.589 -20.085 1.00 54.12 87 PRO A CA 1
ATOM 655 C C . PRO A 1 87 ? -30.407 -30.341 -21.528 1.00 54.12 87 PRO A C 1
ATOM 657 O O . PRO A 1 87 ? -30.358 -29.171 -21.977 1.00 54.12 87 PRO A O 1
#

InterPro domains:
  IPR010027 Tail assembly protein G [PF06894] (4-77)